Protein AF-A0A0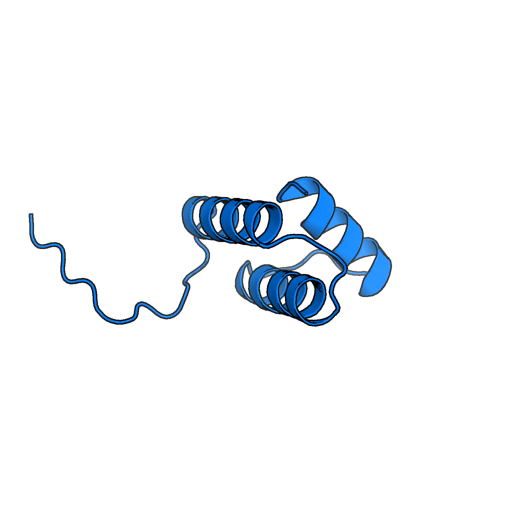73K291-F1 (afdb_monomer)

Organism: NCBI:txid574376

InterPro domains:
  IPR025553 YppF-like protein [PF14178] (1-59)

Foldseek 3Di:
DALVVLQVVCCVVVVDGDPALVVSLVSLVVCVVVVVDDPVRSVNSVVVSVVVPHPPPDPDDDDDD

Nearest PDB structures (foldseek):
  2hsb-assembly1_A  TM=5.486E-01  e=7.064E+00  Archaeoglobus fulgidus
  2hz3-assembly1_A  TM=3.889E-01  e=3.422E+00  Synechocystis sp. PCC 6803
  4l2m-assembly1_A  TM=4.201E-01  e=6.192E+00  Picosynechococcus sp. PCC 7002

Radius of gyration: 12.47 Å; Cα contacts (8 Å, |Δi|>4): 56; chains: 1; bounding box: 25×19×40 Å

Sequence (65 aa):
MMLRELKQAFLMKKGYVPESMDELLDFARHHYLSGKICLSDYRTLIRELEISGAKIPEENIVTEA

Structure (mmCIF, N/CA/C/O backbone):
data_AF-A0A073K291-F1
#
_entry.id   AF-A0A073K291-F1
#
loop_
_atom_site.group_PDB
_atom_site.id
_atom_site.type_symbol
_atom_site.label_atom_id
_atom_site.label_alt_id
_atom_site.label_comp_id
_atom_site.label_asym_id
_atom_site.label_entity_id
_atom_site.label_seq_id
_atom_site.pdbx_PDB_ins_code
_atom_site.Cartn_x
_atom_site.Cartn_y
_atom_site.Cartn_z
_atom_site.occupancy
_atom_site.B_iso_or_equiv
_atom_site.auth_seq_id
_atom_site.auth_comp_id
_atom_site.auth_asym_id
_atom_site.auth_atom_id
_atom_site.pdbx_PDB_model_num
ATOM 1 N N . MET A 1 1 ? -3.379 9.356 2.469 1.00 75.62 1 MET A N 1
ATOM 2 C CA . MET A 1 1 ? -2.112 8.613 2.554 1.00 75.62 1 MET A CA 1
ATOM 3 C C . MET A 1 1 ? -1.497 8.506 1.173 1.00 75.62 1 MET A C 1
ATOM 5 O O . MET A 1 1 ? -2.140 8.027 0.248 1.00 75.62 1 MET A O 1
ATOM 9 N N . MET A 1 2 ? -0.265 8.987 1.037 1.00 82.12 2 MET A N 1
ATOM 10 C CA . MET A 1 2 ? 0.505 8.967 -0.210 1.00 82.12 2 MET A CA 1
ATOM 11 C C . MET A 1 2 ? 1.510 7.810 -0.251 1.00 82.12 2 MET A C 1
ATOM 13 O O . MET A 1 2 ? 1.920 7.295 0.791 1.00 82.12 2 MET A O 1
ATOM 17 N N . LEU A 1 3 ? 1.997 7.456 -1.448 1.00 83.19 3 LEU A N 1
ATOM 18 C CA . LEU A 1 3 ? 3.005 6.401 -1.636 1.00 83.19 3 LEU A CA 1
ATOM 19 C C . LEU A 1 3 ? 4.265 6.628 -0.785 1.00 83.19 3 LEU A C 1
ATOM 21 O O . LEU A 1 3 ? 4.817 5.692 -0.211 1.00 83.19 3 LEU A O 1
ATOM 25 N N . ARG A 1 4 ? 4.714 7.884 -0.669 1.00 83.56 4 ARG A N 1
ATOM 26 C CA . ARG A 1 4 ? 5.858 8.259 0.180 1.00 83.56 4 ARG A CA 1
ATOM 27 C C . ARG A 1 4 ? 5.621 7.944 1.656 1.00 83.56 4 ARG A C 1
ATOM 29 O O . ARG A 1 4 ? 6.526 7.439 2.313 1.00 83.56 4 ARG A O 1
ATOM 36 N N . GLU A 1 5 ? 4.416 8.200 2.155 1.00 87.56 5 GLU A N 1
ATOM 37 C CA . GLU A 1 5 ? 4.045 7.881 3.536 1.00 87.56 5 GLU A CA 1
ATOM 38 C C . GLU A 1 5 ? 3.970 6.369 3.748 1.00 87.56 5 GLU A C 1
ATOM 40 O O . GLU A 1 5 ? 4.423 5.871 4.772 1.00 87.56 5 GLU A O 1
ATOM 45 N N . LEU A 1 6 ? 3.467 5.624 2.759 1.00 86.62 6 LEU A N 1
ATOM 46 C CA . LEU A 1 6 ? 3.446 4.163 2.794 1.00 86.62 6 LEU A CA 1
ATOM 47 C C . LEU A 1 6 ? 4.856 3.571 2.839 1.00 86.62 6 LEU A C 1
ATOM 49 O O . LEU A 1 6 ? 5.114 2.704 3.664 1.00 86.62 6 LEU A O 1
ATOM 53 N N . LYS A 1 7 ? 5.782 4.079 2.018 1.00 86.81 7 LYS A N 1
ATOM 54 C CA . LYS A 1 7 ? 7.199 3.680 2.034 1.00 86.81 7 LYS A CA 1
ATOM 55 C C . LYS A 1 7 ? 7.864 3.973 3.375 1.00 86.81 7 LYS A C 1
ATOM 57 O O . LYS A 1 7 ? 8.575 3.124 3.899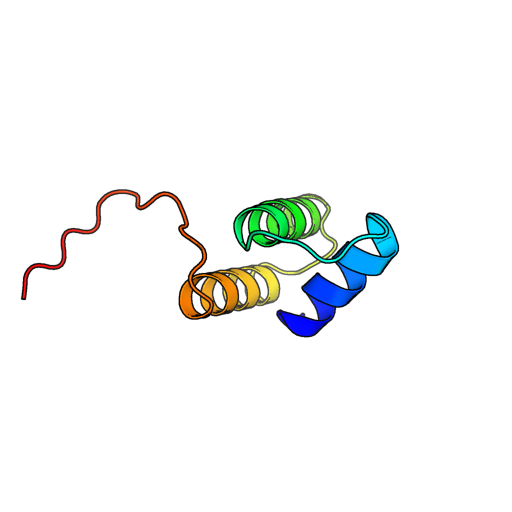 1.00 86.81 7 LYS A O 1
ATOM 62 N N . GLN A 1 8 ? 7.606 5.149 3.944 1.00 88.94 8 GLN A N 1
ATOM 63 C CA . GLN A 1 8 ? 8.085 5.519 5.277 1.00 88.94 8 GLN A CA 1
ATOM 64 C C . GLN A 1 8 ? 7.517 4.596 6.361 1.00 88.94 8 GLN A C 1
ATOM 66 O O . GLN A 1 8 ? 8.271 4.063 7.169 1.00 88.94 8 GLN A O 1
ATOM 71 N N . ALA A 1 9 ? 6.206 4.349 6.348 1.00 88.19 9 ALA A N 1
ATOM 72 C CA . ALA A 1 9 ? 5.547 3.458 7.296 1.00 88.19 9 ALA A CA 1
ATOM 73 C C . ALA A 1 9 ? 6.042 2.011 7.166 1.00 88.19 9 ALA A C 1
ATOM 75 O O . ALA A 1 9 ? 6.233 1.335 8.177 1.00 88.19 9 ALA A O 1
ATOM 76 N N . PHE A 1 10 ? 6.287 1.550 5.938 1.00 89.19 10 PHE A N 1
ATOM 77 C CA . PHE A 1 10 ? 6.885 0.250 5.664 1.00 89.19 10 PHE A CA 1
ATOM 78 C C . PHE A 1 10 ? 8.294 0.178 6.252 1.00 89.19 10 PHE A C 1
ATOM 80 O O . PHE A 1 10 ? 8.559 -0.708 7.056 1.00 89.19 10 PHE A O 1
ATOM 87 N N . LEU A 1 11 ? 9.158 1.152 5.951 1.00 89.56 11 LEU A N 1
ATOM 88 C CA . LEU A 1 11 ? 10.521 1.226 6.482 1.00 89.56 11 LEU A CA 1
ATOM 89 C C . LEU A 1 11 ? 10.543 1.258 8.013 1.00 89.56 11 LEU A C 1
ATOM 91 O O . LEU A 1 11 ? 11.302 0.521 8.629 1.00 89.56 11 LEU A O 1
ATOM 95 N N . MET A 1 12 ? 9.680 2.059 8.638 1.00 89.38 12 MET A N 1
ATOM 96 C CA . MET A 1 12 ? 9.568 2.119 10.098 1.00 89.38 12 MET A CA 1
ATOM 97 C C . MET A 1 12 ? 9.095 0.798 10.707 1.00 89.38 12 MET A C 1
ATOM 99 O O . MET A 1 12 ? 9.512 0.443 11.805 1.00 89.38 12 MET A O 1
ATOM 103 N N . LYS A 1 13 ? 8.206 0.073 10.020 1.00 87.44 13 LYS A N 1
ATOM 104 C CA . LYS A 1 13 ? 7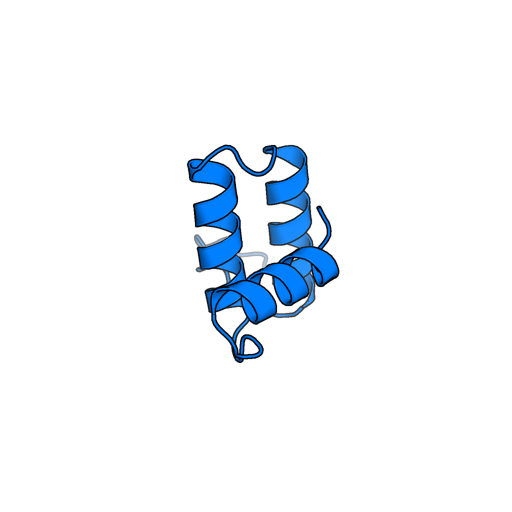.603 -1.156 10.544 1.00 87.44 13 LYS A CA 1
ATOM 105 C C . LYS A 1 13 ? 8.441 -2.406 10.281 1.00 87.44 13 LYS A C 1
ATOM 107 O O . LYS A 1 13 ? 8.466 -3.305 11.114 1.00 87.44 13 LYS A O 1
ATOM 112 N N . LYS A 1 14 ? 9.076 -2.481 9.115 1.00 87.06 14 LYS A N 1
ATOM 113 C CA . LYS A 1 14 ? 9.860 -3.625 8.643 1.00 87.06 14 LYS A CA 1
ATOM 114 C C . LYS A 1 14 ? 11.361 -3.446 8.866 1.00 87.06 14 LYS A C 1
ATOM 116 O O . LYS A 1 14 ? 12.070 -4.438 8.967 1.00 87.06 14 LYS A O 1
ATOM 121 N N . GLY A 1 15 ? 11.839 -2.206 8.962 1.00 87.75 15 GLY A N 1
ATOM 122 C CA . GLY A 1 15 ? 13.257 -1.878 9.122 1.00 87.75 15 GLY A CA 1
ATOM 123 C C . GLY A 1 15 ? 14.057 -1.874 7.818 1.00 87.75 15 GLY A C 1
ATOM 124 O O . GLY A 1 15 ? 15.264 -1.663 7.860 1.00 87.75 15 GLY A O 1
ATOM 125 N N . TYR A 1 16 ? 13.412 -2.088 6.667 1.00 87.44 16 TYR A N 1
ATOM 126 C CA . TYR A 1 16 ? 14.054 -2.075 5.352 1.00 87.44 16 TYR A CA 1
ATOM 127 C C . TYR A 1 16 ? 13.214 -1.324 4.317 1.00 87.44 16 TYR A C 1
ATOM 129 O O . TYR A 1 16 ? 12.009 -1.121 4.488 1.00 87.44 16 TYR A O 1
ATOM 137 N N . VAL A 1 17 ? 13.878 -0.868 3.254 1.00 80.88 17 VAL A N 1
ATOM 138 C CA . VAL A 1 17 ? 13.215 -0.213 2.125 1.00 80.88 17 VAL A CA 1
ATOM 139 C C . VAL A 1 17 ? 12.608 -1.307 1.251 1.00 80.88 17 VAL A C 1
ATOM 141 O O . VAL A 1 17 ? 13.329 -2.237 0.906 1.00 80.88 17 VAL A O 1
ATOM 144 N N . PRO A 1 18 ? 11.320 -1.216 0.887 1.00 82.19 18 PRO A N 1
ATOM 145 C CA . PRO A 1 18 ? 10.691 -2.215 0.032 1.00 82.19 18 PRO A CA 1
ATOM 146 C C . PRO A 1 18 ? 11.435 -2.298 -1.304 1.00 82.19 18 PRO A C 1
ATOM 148 O O . PRO A 1 18 ? 11.570 -1.286 -1.999 1.00 82.19 18 PRO A O 1
ATOM 151 N N . GLU A 1 19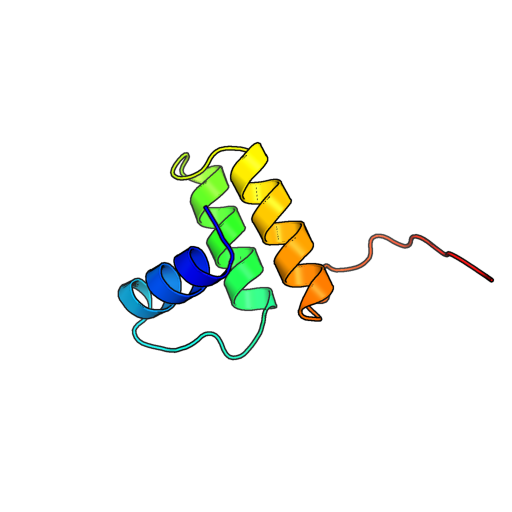 ? 11.915 -3.492 -1.646 1.00 79.75 19 GLU A N 1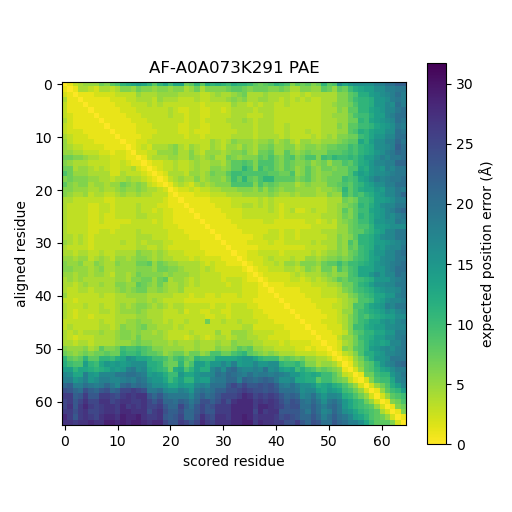
ATOM 152 C CA . GLU A 1 19 ? 12.637 -3.741 -2.901 1.00 79.75 19 GLU A CA 1
ATOM 153 C C . GLU A 1 19 ? 11.674 -3.869 -4.081 1.00 79.75 19 GLU A C 1
ATOM 155 O O . GLU A 1 19 ? 12.010 -3.508 -5.207 1.00 79.75 19 GLU A O 1
ATOM 160 N N . SER A 1 20 ? 10.454 -4.339 -3.816 1.00 78.75 20 SER A N 1
ATOM 161 C CA . SER A 1 20 ? 9.403 -4.509 -4.818 1.00 78.75 20 SER A CA 1
ATOM 162 C C . SER A 1 20 ? 8.150 -3.732 -4.442 1.00 78.75 20 SER A C 1
ATOM 164 O O . SER A 1 20 ? 7.761 -3.650 -3.274 1.00 78.75 20 SER A O 1
ATOM 166 N N . MET A 1 21 ? 7.475 -3.174 -5.448 1.00 81.75 21 MET A N 1
ATOM 167 C CA . MET A 1 21 ? 6.192 -2.506 -5.229 1.00 81.75 21 MET A CA 1
ATOM 168 C C . MET A 1 21 ? 5.101 -3.483 -4.768 1.00 81.75 21 MET A C 1
ATOM 170 O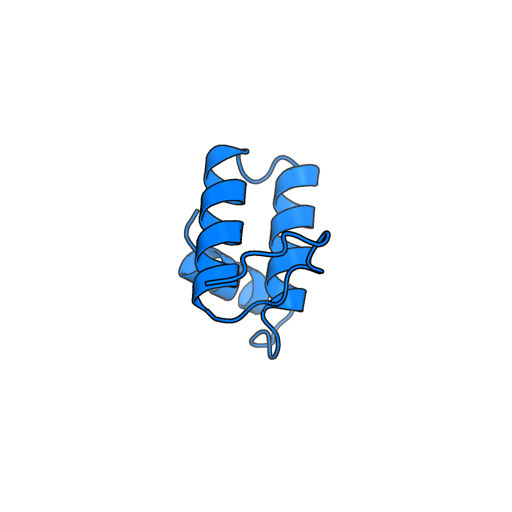 O . MET A 1 21 ? 4.174 -3.061 -4.083 1.00 81.75 21 MET A O 1
ATOM 174 N N . ASP A 1 22 ? 5.233 -4.777 -5.064 1.00 80.75 22 ASP A N 1
ATOM 175 C CA . ASP A 1 22 ? 4.388 -5.846 -4.524 1.00 80.75 22 ASP A CA 1
ATOM 176 C C . ASP A 1 22 ? 4.376 -5.881 -2.990 1.00 80.75 22 ASP A C 1
ATOM 178 O O . ASP A 1 22 ? 3.318 -6.025 -2.379 1.00 80.75 22 ASP A O 1
ATOM 182 N N . GLU A 1 23 ? 5.523 -5.655 -2.340 1.00 85.81 23 GLU A N 1
ATOM 183 C CA . GLU A 1 23 ? 5.572 -5.586 -0.875 1.00 85.81 23 GLU A CA 1
ATOM 184 C C . GLU A 1 23 ? 4.813 -4.367 -0.340 1.00 85.81 23 GLU A C 1
ATOM 186 O O . GLU A 1 23 ? 4.146 -4.437 0.695 1.00 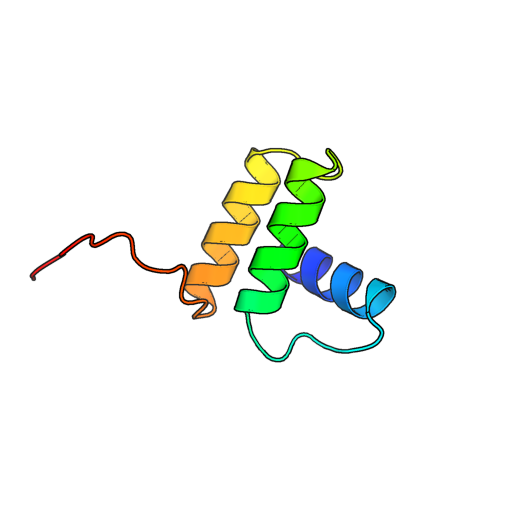85.81 23 GLU A O 1
ATOM 191 N N . LEU A 1 24 ? 4.880 -3.241 -1.058 1.00 86.56 24 LEU A N 1
ATOM 192 C CA . LEU A 1 24 ? 4.102 -2.053 -0.722 1.00 86.56 24 LEU A CA 1
ATOM 193 C C . LEU A 1 24 ? 2.606 -2.275 -0.958 1.00 86.56 24 LEU A C 1
ATOM 195 O O . LEU A 1 24 ? 1.803 -1.827 -0.142 1.00 86.56 24 LEU A O 1
ATOM 199 N N . LEU A 1 25 ? 2.226 -2.973 -2.030 1.00 85.62 25 LEU A N 1
ATOM 200 C CA . LEU A 1 25 ? 0.843 -3.357 -2.317 1.00 85.62 25 LEU A CA 1
ATOM 201 C C . LEU A 1 25 ? 0.260 -4.197 -1.182 1.00 85.62 25 LEU A C 1
ATOM 203 O O . LEU A 1 25 ? -0.821 -3.881 -0.673 1.00 85.62 25 LEU A O 1
ATOM 207 N N . ASP A 1 26 ? 0.993 -5.221 -0.749 1.00 87.12 26 ASP A N 1
ATOM 208 C CA . ASP A 1 26 ? 0.569 -6.093 0.343 1.00 87.12 26 ASP A CA 1
ATOM 209 C C . ASP A 1 26 ? 0.437 -5.306 1.656 1.00 87.12 26 ASP A C 1
ATOM 211 O O . ASP A 1 26 ? -0.572 -5.385 2.364 1.00 87.12 26 ASP A O 1
ATOM 215 N N . PHE A 1 27 ? 1.395 -4.416 1.926 1.00 88.75 27 PHE A N 1
ATOM 216 C CA . PHE A 1 27 ? 1.368 -3.557 3.104 1.00 88.75 27 PHE A CA 1
ATOM 217 C C . PHE A 1 27 ? 0.210 -2.548 3.093 1.00 88.75 27 PHE A C 1
ATOM 219 O O . PHE A 1 27 ? -0.461 -2.359 4.113 1.00 88.75 27 PHE A O 1
ATOM 226 N N . ALA A 1 28 ? -0.073 -1.927 1.944 1.00 88.69 28 ALA A N 1
ATOM 227 C CA . ALA A 1 28 ? -1.219 -1.039 1.761 1.00 88.69 28 ALA A CA 1
ATOM 228 C C . ALA A 1 28 ? -2.534 -1.787 1.988 1.00 88.69 28 ALA A C 1
ATOM 230 O O . ALA A 1 28 ? -3.424 -1.284 2.678 1.00 88.69 28 ALA A O 1
ATOM 231 N N . ARG A 1 29 ? -2.641 -3.010 1.456 1.00 88.38 29 ARG A N 1
ATOM 232 C CA . ARG A 1 29 ? -3.812 -3.871 1.631 1.00 88.38 29 ARG A CA 1
ATOM 233 C C . ARG A 1 29 ? -4.019 -4.221 3.097 1.00 88.38 29 ARG A C 1
ATOM 235 O O . ARG A 1 29 ? -5.131 -4.097 3.600 1.00 88.38 29 ARG A O 1
ATOM 242 N N . HIS A 1 30 ? -2.951 -4.577 3.804 1.00 89.88 30 HIS A N 1
ATOM 243 C CA . HIS A 1 30 ? -3.005 -4.863 5.233 1.00 89.88 30 HIS A CA 1
ATOM 244 C C . HIS A 1 30 ? -3.460 -3.640 6.045 1.00 89.88 30 HIS A C 1
ATOM 246 O O . HIS A 1 30 ? -4.275 -3.761 6.959 1.00 89.88 30 HIS A O 1
ATOM 252 N N . HIS A 1 31 ? -2.982 -2.443 5.695 1.00 88.62 31 HIS A N 1
ATOM 253 C CA . HIS A 1 31 ? -3.429 -1.195 6.314 1.00 88.62 31 HIS A CA 1
ATOM 254 C C . HIS A 1 31 ? -4.911 -0.907 6.049 1.00 88.62 31 HIS A C 1
ATOM 256 O O . HIS A 1 31 ? -5.617 -0.494 6.969 1.00 88.62 31 HIS A O 1
ATOM 262 N N . TYR A 1 32 ? -5.388 -1.150 4.827 1.00 89.31 32 TYR A N 1
ATOM 263 C CA . TYR A 1 32 ? -6.794 -0.975 4.469 1.00 89.31 32 TYR A CA 1
ATOM 264 C C . TYR A 1 32 ? -7.695 -1.954 5.232 1.00 89.31 32 TYR A C 1
ATOM 266 O O . TYR A 1 32 ? -8.649 -1.533 5.882 1.00 89.31 32 TYR A O 1
ATOM 274 N N . LEU A 1 33 ? -7.340 -3.243 5.244 1.00 88.88 33 LEU A N 1
ATOM 275 C CA . LEU A 1 33 ? -8.079 -4.285 5.965 1.00 88.88 33 LEU A CA 1
ATOM 276 C C . LEU A 1 33 ? -8.071 -4.071 7.484 1.00 88.88 33 LEU A C 1
ATOM 278 O O . LEU A 1 33 ? -9.055 -4.356 8.157 1.00 88.88 33 LEU A O 1
ATOM 282 N N . SER A 1 34 ? -6.980 -3.526 8.026 1.00 89.38 34 SER A N 1
ATOM 283 C CA . SER A 1 34 ? -6.876 -3.161 9.441 1.00 89.38 34 SER A CA 1
ATOM 284 C C . SER A 1 34 ? -7.640 -1.873 9.793 1.00 89.38 34 SER A C 1
ATOM 286 O O . SER A 1 34 ? -7.616 -1.473 10.957 1.00 89.38 34 SER A O 1
ATOM 288 N N . GLY A 1 35 ? -8.256 -1.187 8.822 1.00 88.56 35 GLY A N 1
ATOM 289 C CA . GLY A 1 35 ? -8.952 0.085 9.035 1.00 88.56 35 GLY A CA 1
ATOM 290 C C . GLY A 1 35 ? -8.023 1.268 9.333 1.00 88.56 35 GLY A C 1
ATOM 291 O O . GLY A 1 35 ? -8.470 2.283 9.857 1.00 88.56 35 GLY A O 1
ATOM 292 N N . LYS A 1 36 ? -6.724 1.154 9.023 1.00 87.31 36 LYS A N 1
ATOM 293 C CA . LYS A 1 36 ? -5.743 2.235 9.226 1.00 87.31 36 LYS A CA 1
ATOM 294 C C . LYS A 1 36 ? -5.797 3.308 8.147 1.00 87.31 36 LYS A C 1
ATOM 296 O O . LYS A 1 36 ? -5.309 4.409 8.375 1.00 87.31 36 LYS A O 1
ATOM 301 N N . ILE A 1 37 ? -6.316 2.963 6.973 1.00 87.81 37 ILE A N 1
ATOM 302 C CA . ILE A 1 37 ? -6.468 3.870 5.836 1.00 87.81 37 ILE A CA 1
ATOM 303 C C . ILE A 1 37 ? -7.855 3.711 5.232 1.00 87.81 37 ILE A C 1
ATOM 305 O O . ILE A 1 37 ? -8.437 2.625 5.265 1.00 87.81 37 ILE A O 1
ATOM 309 N N . CYS A 1 38 ? -8.367 4.785 4.642 1.00 89.06 38 CYS A N 1
ATOM 310 C CA . CYS A 1 38 ? -9.655 4.767 3.967 1.00 89.06 38 CYS A CA 1
ATOM 311 C C . CYS A 1 38 ? -9.538 4.167 2.558 1.00 89.06 38 CYS A C 1
ATOM 313 O O . CYS A 1 38 ? -8.459 4.115 1.968 1.00 89.06 38 CYS A O 1
ATOM 315 N N . LEU A 1 39 ? -10.671 3.771 1.968 1.00 86.62 39 LEU A N 1
ATOM 316 C CA . LEU A 1 39 ? -10.709 3.258 0.590 1.00 86.62 39 LEU A CA 1
ATOM 317 C C . LEU A 1 39 ? -10.120 4.259 -0.420 1.00 86.62 39 LEU A C 1
ATOM 319 O O . LEU A 1 39 ? -9.438 3.857 -1.359 1.00 86.62 39 LEU A O 1
ATOM 323 N N . SER A 1 40 ? -10.358 5.558 -0.222 1.00 89.12 40 SER A N 1
ATOM 324 C CA . SER A 1 40 ? -9.812 6.627 -1.069 1.00 89.12 40 SER A CA 1
ATOM 325 C C . SER A 1 40 ? -8.283 6.672 -1.029 1.00 89.12 40 SER A C 1
ATOM 327 O O . SER A 1 40 ? -7.633 6.822 -2.066 1.00 89.12 40 SER A O 1
ATOM 329 N N . ASP A 1 41 ? -7.707 6.488 0.160 1.00 88.12 41 ASP A N 1
ATOM 330 C CA . ASP A 1 41 ? -6.260 6.411 0.351 1.00 88.12 41 ASP A CA 1
ATOM 331 C C . ASP A 1 41 ? -5.699 5.152 -0.293 1.00 88.12 41 ASP A C 1
ATOM 333 O O . ASP A 1 41 ? -4.725 5.220 -1.035 1.00 88.12 41 ASP A O 1
ATOM 337 N N . TYR A 1 42 ? -6.355 4.013 -0.067 1.00 89.06 42 TYR A N 1
ATOM 338 C CA . TYR A 1 42 ? -5.968 2.746 -0.668 1.00 89.06 42 TYR A CA 1
ATOM 339 C C . TYR A 1 42 ? -5.956 2.841 -2.197 1.00 89.06 42 TYR A C 1
ATOM 341 O O . TYR A 1 42 ? -4.928 2.572 -2.805 1.00 89.06 42 TYR A O 1
ATOM 349 N N . ARG A 1 43 ? -7.030 3.336 -2.825 1.00 88.50 43 ARG A N 1
ATOM 350 C CA . ARG A 1 43 ? -7.086 3.564 -4.282 1.00 88.50 43 ARG A CA 1
ATOM 351 C C . ARG A 1 43 ? -5.964 4.466 -4.791 1.00 88.50 43 ARG A C 1
ATOM 353 O O . ARG A 1 43 ? -5.403 4.194 -5.848 1.00 88.50 43 ARG A O 1
ATOM 360 N N . THR A 1 44 ? -5.642 5.524 -4.051 1.00 88.81 44 THR A N 1
ATOM 361 C CA . THR A 1 44 ? -4.539 6.424 -4.412 1.00 88.81 44 THR A CA 1
ATOM 362 C C . THR A 1 44 ? -3.203 5.684 -4.368 1.00 88.81 44 THR A C 1
ATOM 364 O O . THR A 1 44 ? -2.418 5.794 -5.303 1.00 88.81 44 THR A O 1
ATOM 367 N N . LEU A 1 45 ? -2.967 4.876 -3.329 1.00 87.56 45 LEU A N 1
ATOM 368 C CA . LEU A 1 45 ? -1.763 4.052 -3.211 1.00 87.56 45 LEU A CA 1
ATOM 369 C C . LEU A 1 45 ? -1.657 3.036 -4.347 1.00 87.56 45 LEU A C 1
ATOM 371 O O . LEU A 1 45 ? -0.599 2.949 -4.953 1.00 87.56 45 LEU A O 1
ATOM 375 N N . ILE A 1 46 ? -2.741 2.320 -4.659 1.00 86.06 46 ILE A N 1
ATOM 376 C CA . ILE A 1 46 ? -2.804 1.364 -5.774 1.00 86.06 46 ILE A CA 1
ATOM 377 C C . ILE A 1 46 ? -2.378 2.034 -7.081 1.00 86.06 46 ILE A C 1
ATOM 379 O O . ILE A 1 46 ? -1.443 1.571 -7.724 1.00 86.06 46 ILE A O 1
ATOM 383 N N . ARG A 1 47 ? -2.973 3.183 -7.410 1.00 84.69 47 ARG A N 1
ATOM 384 C CA . ARG A 1 47 ? -2.658 3.910 -8.643 1.00 84.69 47 ARG A CA 1
ATOM 385 C C . ARG A 1 47 ? -1.194 4.355 -8.706 1.00 84.69 47 ARG A C 1
ATOM 387 O O . ARG A 1 47 ? -0.553 4.229 -9.740 1.00 84.69 47 ARG A O 1
ATOM 394 N N . GLU A 1 48 ? -0.653 4.862 -7.603 1.00 85.38 48 GLU A N 1
ATOM 395 C CA . GLU A 1 48 ? 0.754 5.282 -7.521 1.00 85.38 48 GLU A CA 1
ATOM 396 C C . GLU A 1 48 ? 1.726 4.096 -7.615 1.00 85.38 48 GLU A C 1
ATOM 398 O O . GLU A 1 48 ? 2.826 4.229 -8.159 1.00 85.38 48 GLU A O 1
ATOM 403 N N . LEU A 1 49 ? 1.327 2.941 -7.075 1.00 83.38 49 LEU A N 1
ATOM 404 C CA . LEU A 1 49 ? 2.072 1.691 -7.175 1.00 83.38 49 LEU A CA 1
ATOM 405 C C . LEU A 1 49 ? 2.102 1.228 -8.635 1.00 83.38 49 LEU A C 1
ATOM 407 O O . LEU A 1 49 ? 3.191 0.997 -9.153 1.00 83.38 49 LEU A O 1
ATOM 411 N N . GLU A 1 50 ? 0.962 1.209 -9.328 1.00 78.88 50 GLU A N 1
ATOM 412 C CA . GLU A 1 50 ? 0.880 0.886 -10.762 1.00 78.88 50 GLU A CA 1
ATOM 413 C C . GLU A 1 50 ? 1.735 1.829 -11.619 1.00 78.88 50 GLU A C 1
ATOM 415 O O . GLU A 1 50 ? 2.536 1.369 -12.430 1.00 78.88 50 GLU A O 1
ATOM 420 N N . ILE A 1 51 ? 1.648 3.146 -11.387 1.00 79.25 51 ILE A N 1
ATOM 421 C CA . ILE A 1 51 ? 2.471 4.146 -12.093 1.00 79.25 51 ILE A CA 1
ATOM 422 C C . ILE A 1 51 ? 3.969 3.926 -11.825 1.00 79.25 51 ILE A C 1
ATOM 424 O O . ILE A 1 51 ? 4.795 4.140 -12.710 1.00 79.25 51 ILE A O 1
ATOM 428 N N . SER A 1 52 ? 4.333 3.477 -10.619 1.00 71.19 52 SER A N 1
ATOM 429 C CA . SER A 1 52 ? 5.722 3.148 -10.260 1.00 71.19 52 SER A CA 1
ATOM 430 C C . SER A 1 52 ? 6.198 1.796 -10.810 1.00 71.19 52 SER A C 1
ATOM 432 O O . SER A 1 52 ? 7.334 1.410 -10.534 1.00 71.19 52 SER A O 1
ATOM 434 N N . GLY A 1 53 ? 5.364 1.071 -11.564 1.00 68.44 53 GLY A N 1
ATOM 435 C CA . GLY A 1 53 ? 5.700 -0.225 -12.154 1.00 68.44 53 GLY A CA 1
ATOM 436 C C . GLY A 1 53 ? 5.355 -1.435 -11.282 1.00 68.44 53 GLY A C 1
ATOM 437 O O . GLY A 1 53 ? 5.888 -2.519 -11.520 1.00 68.44 53 GLY A O 1
ATOM 438 N N . ALA A 1 54 ? 4.488 -1.281 -10.274 1.00 69.38 54 ALA A N 1
ATOM 439 C CA . ALA A 1 54 ? 3.926 -2.422 -9.560 1.00 69.38 54 ALA A CA 1
ATOM 440 C C . ALA A 1 54 ? 3.074 -3.253 -10.512 1.00 69.38 54 ALA A C 1
ATOM 442 O O . ALA A 1 54 ? 2.0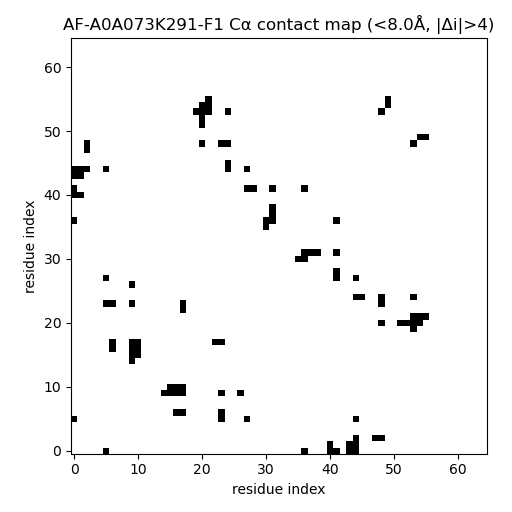88 -2.759 -11.060 1.00 69.38 54 ALA A O 1
ATOM 443 N N . LYS A 1 5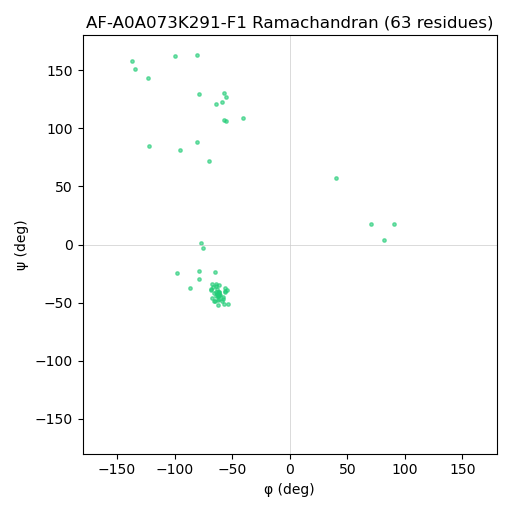5 ? 3.426 -4.527 -10.673 1.00 60.06 55 LYS A N 1
ATOM 444 C CA . LYS A 1 55 ? 2.566 -5.477 -11.366 1.00 60.06 55 LYS A CA 1
ATOM 445 C C . LYS A 1 55 ? 1.503 -5.947 -10.392 1.00 60.06 55 LYS A C 1
ATOM 447 O O . LYS A 1 55 ? 1.662 -6.958 -9.720 1.00 60.06 55 LYS A O 1
ATOM 452 N N . ILE A 1 56 ? 0.393 -5.221 -10.328 1.00 60.38 56 ILE A N 1
ATOM 453 C CA . ILE A 1 56 ? -0.840 -5.853 -9.863 1.00 60.38 56 ILE A CA 1
ATOM 454 C C . ILE A 1 56 ? -1.067 -7.033 -10.809 1.00 60.38 56 ILE A C 1
ATOM 456 O O . ILE A 1 56 ? -0.931 -6.827 -12.016 1.00 60.38 56 ILE A O 1
ATOM 460 N N . PRO A 1 57 ? -1.323 -8.257 -10.311 1.00 53.44 57 PRO A N 1
ATOM 461 C CA . PRO A 1 57 ? -1.655 -9.365 -11.187 1.00 53.44 57 PRO A CA 1
ATOM 462 C C . PRO A 1 57 ? -2.848 -8.919 -12.023 1.00 53.44 57 PRO A C 1
ATOM 464 O O . PRO A 1 57 ? -3.950 -8.743 -11.506 1.00 53.44 57 PRO A O 1
ATOM 467 N N . GLU A 1 58 ? -2.560 -8.628 -13.290 1.00 54.12 58 GLU A N 1
ATOM 468 C CA . GLU A 1 58 ? -3.525 -8.198 -14.276 1.00 54.12 58 GLU A CA 1
ATOM 469 C C . GLU A 1 58 ? -4.581 -9.291 -14.325 1.00 54.12 58 GLU A C 1
ATOM 471 O O . GLU A 1 58 ? -4.360 -10.377 -14.863 1.00 54.12 58 GLU A O 1
ATOM 476 N N . GLU A 1 59 ? -5.757 -9.007 -13.779 1.00 52.59 59 GLU A N 1
ATOM 477 C CA . GLU A 1 59 ? -6.963 -9.668 -14.242 1.00 52.59 59 GLU A CA 1
ATOM 478 C C . GLU A 1 59 ? -7.241 -9.111 -15.650 1.00 52.59 59 GLU A C 1
ATOM 480 O O . GLU A 1 59 ? -8.082 -8.249 -15.860 1.00 52.59 59 GLU A O 1
ATOM 485 N N . ASN A 1 60 ? -6.401 -9.536 -16.598 1.00 45.22 60 ASN A N 1
ATOM 486 C CA . ASN A 1 60 ? -6.657 -9.690 -18.021 1.00 45.22 60 ASN A CA 1
ATOM 487 C C . ASN A 1 60 ? -7.499 -8.585 -18.690 1.00 45.22 60 ASN A C 1
ATOM 489 O O . ASN A 1 60 ? -8.516 -8.882 -19.318 1.00 45.22 60 ASN A O 1
ATOM 493 N N . ILE A 1 61 ? -7.080 -7.318 -18.609 1.00 50.12 61 ILE A N 1
ATOM 494 C CA . ILE A 1 61 ? -7.643 -6.277 -19.478 1.00 50.12 61 ILE A CA 1
ATOM 495 C C . ILE A 1 61 ? -6.724 -6.114 -20.684 1.00 50.12 61 ILE A C 1
ATOM 497 O O . ILE A 1 61 ? -5.879 -5.224 -20.753 1.00 50.12 61 ILE A O 1
ATOM 501 N N . VAL A 1 62 ? -6.911 -7.018 -21.646 1.00 49.69 62 VAL A N 1
ATOM 502 C CA . VAL A 1 62 ? -6.555 -6.801 -23.049 1.00 49.69 62 VAL A CA 1
ATOM 503 C C . VAL A 1 62 ? -6.929 -5.372 -23.443 1.00 49.69 62 VAL A C 1
ATOM 505 O O . VAL A 1 62 ? -8.104 -5.037 -23.565 1.00 49.69 62 VAL A O 1
ATOM 508 N N . THR A 1 63 ? -5.932 -4.515 -23.640 1.00 49.69 63 THR A N 1
ATOM 509 C CA . THR A 1 63 ? -6.128 -3.294 -24.422 1.00 49.69 63 THR A CA 1
ATOM 510 C C . THR A 1 63 ? -5.135 -3.340 -25.567 1.00 49.69 63 THR A C 1
ATOM 512 O O . THR A 1 63 ? -3.998 -2.889 -25.477 1.00 49.69 63 THR A O 1
ATOM 515 N N . GLU A 1 64 ? -5.592 -4.022 -26.609 1.00 43.50 64 GLU A N 1
ATOM 516 C CA . GLU A 1 64 ? -5.117 -3.919 -27.979 1.00 43.50 64 GLU A CA 1
ATOM 517 C C . GLU A 1 64 ? -5.205 -2.447 -28.427 1.00 43.50 64 GLU A C 1
ATOM 519 O O . GLU A 1 64 ? -6.263 -1.826 -28.285 1.00 43.50 64 GLU A O 1
ATOM 524 N N . ALA A 1 65 ? -4.096 -1.892 -28.922 1.00 40.28 65 ALA A N 1
ATOM 525 C CA . ALA A 1 65 ? -4.050 -0.702 -29.775 1.00 40.28 65 ALA A CA 1
ATOM 526 C C . ALA A 1 65 ? -2.755 -0.704 -30.598 1.00 40.28 65 ALA A C 1
ATOM 528 O O . ALA A 1 65 ? -1.674 -0.883 -29.991 1.00 40.28 65 ALA A O 1
#

Secondary structure (DSSP, 8-state):
--HHHHHHHHHHHHSS--SSHHHHHHHHHHHHHTTSS-HHHHHHHHHHHHHTT------------

pLDDT: mean 79.35, std 13.9, range [40.28, 89.88]

Solvent-accessible surface area (backbone atoms only — not comparable to full-atom values): 3935 Å² total; per-residue (Å²): 104,51,59,68,54,52,51,50,53,42,25,74,73,72,73,48,78,75,88,45,50,60,57,50,50,52,50,48,48,51,34,38,76,69,66,76,42,52,72,70,28,44,54,48,32,52,51,51,33,45,75,72,66,27,77,67,83,73,83,75,75,84,75,87,130

Mean predicted aligned error: 7.8 Å